Protein AF-0000000084538987 (afdb_homodimer)

pLDDT: mean 93.08, std 7.59, range [63.56, 98.69]

Foldseek 3Di:
DDDWDKDWDDDPQWIKMETPQFPDGFIATDRYPVRRVVRSVVRVVVVCVVVNPCRNVHPDDDPDDDDDDDDD/DDDWDKDWDDDPQWIKMETPQFPDGFIATDRYPVRRVVRSVVRVVVVCVVVNPCRNVHPDDDPDDDDDDDDD

InterPro domains:
  IPR035069 Antitoxin HicB/UPF0150 [SSF143100] (3-51)

Radius of gyration: 15.46 Å; Cα contacts (8 Å, |Δi|>4): 308; chains: 2; bounding box: 36×44×33 Å

Solvent-accessible surface area (backbone atoms only — not comparable to full-atom values): 7734 Å² total; per-residue (Å²): 120,51,77,40,43,26,44,36,36,30,40,91,86,24,21,42,18,32,69,54,55,45,66,73,90,59,71,11,53,24,80,37,68,67,46,4,51,54,37,24,50,52,46,50,51,51,47,32,72,72,73,33,69,68,38,68,56,38,93,57,53,65,77,44,70,44,73,46,73,45,80,84,120,52,76,38,44,25,43,38,36,30,39,92,85,25,21,42,18,32,69,55,54,45,65,73,92,61,71,11,55,24,81,37,68,67,46,5,50,52,37,23,50,53,48,49,50,50,48,34,72,71,71,33,70,67,36,69,56,37,92,58,55,65,77,46,68,44,72,46,72,45,80,84

Sequence (144 aa):
MKNIKIIVEKHADGYVAYPLGIQGVIVGEGDSYEEALNDVRSAILFHVETFGKSVLESEDFILEAFVAETSLMKNIKIIVEKHADGYVAYPLGIQGVIVGEGDSYEEALNDVRSAILFHVETFGKSVLESEDFILEAFVAETSL

Secondary structure (DSSP, 8-state):
--EEEEEEEEETTEEEEEESS-SS---EEESSHHHHHHHHHHHHHHHHHHH-GGGG--SS--SEEEEEEEE-/--EEEEEEEEETTEEEEEESS-SS---EEESSHHHHHHHHHHHHHHHHHHH-GGGG--SS--SEEEEEEEE-

Structure (mmCIF, N/CA/C/O backbone):
data_AF-0000000084538987-model_v1
#
loop_
_entity.id
_entity.type
_entity.pdbx_description
1 polymer 'HicB-like antitoxin of toxin-antitoxin system domain-containing protein'
#
loop_
_atom_site.group_PDB
_atom_site.id
_atom_site.type_symbol
_atom_site.label_atom_id
_atom_site.label_alt_id
_atom_site.label_comp_id
_atom_site.label_asym_id
_atom_site.label_entity_id
_atom_site.label_seq_id
_atom_site.pdbx_PDB_ins_code
_atom_site.Cartn_x
_atom_site.Cartn_y
_atom_site.Cartn_z
_atom_site.occupancy
_atom_site.B_iso_or_equiv
_atom_site.auth_seq_id
_atom_site.auth_comp_id
_atom_site.auth_asym_id
_atom_site.auth_atom_id
_atom_site.pdbx_PDB_model_num
ATOM 1 N N . MET A 1 1 ? -0.828 18.188 14.125 1 65.94 1 MET A N 1
ATOM 2 C CA . MET A 1 1 ? -0.204 16.891 13.914 1 65.94 1 MET A CA 1
ATOM 3 C C . MET A 1 1 ? -1.066 16 13.016 1 65.94 1 MET A C 1
ATOM 5 O O . MET A 1 1 ? -2.293 16 13.141 1 65.94 1 MET A O 1
ATOM 9 N N . LYS A 1 2 ? -0.477 15.625 11.867 1 83.25 2 LYS A N 1
ATOM 10 C CA . LYS A 1 2 ? -1.23 14.758 10.969 1 83.25 2 LYS A CA 1
ATOM 11 C C . LYS A 1 2 ? -0.742 13.312 11.062 1 83.25 2 LYS A C 1
ATOM 13 O O . LYS A 1 2 ? 0.462 13.062 11.156 1 83.25 2 LYS A O 1
ATOM 18 N N . ASN A 1 3 ? -1.729 12.477 11.258 1 90.69 3 ASN A N 1
ATOM 19 C CA . ASN A 1 3 ? -1.395 11.055 11.266 1 90.69 3 ASN A CA 1
ATOM 20 C C . ASN A 1 3 ? -1.299 10.5 9.844 1 90.69 3 ASN A C 1
ATOM 22 O O . ASN A 1 3 ? -2.225 10.656 9.047 1 90.69 3 ASN A O 1
ATOM 26 N N . ILE A 1 4 ? -0.211 9.953 9.625 1 93.38 4 ILE A N 1
ATOM 27 C CA . ILE A 1 4 ? 0.026 9.367 8.312 1 93.38 4 ILE A CA 1
ATOM 28 C C . ILE A 1 4 ? 0.096 7.848 8.422 1 93.38 4 ILE A C 1
ATOM 30 O O . ILE A 1 4 ? 0.836 7.312 9.25 1 93.38 4 ILE A O 1
ATOM 34 N N . LYS A 1 5 ? -0.707 7.227 7.586 1 95.75 5 LYS A N 1
ATOM 35 C CA . LYS A 1 5 ? -0.626 5.77 7.527 1 95.75 5 LYS A CA 1
ATOM 36 C C . LYS A 1 5 ? 0.535 5.32 6.648 1 95.75 5 LYS A C 1
ATOM 38 O O . LYS A 1 5 ? 0.767 5.887 5.578 1 95.75 5 LYS A O 1
ATOM 43 N N . ILE A 1 6 ? 1.213 4.312 7.188 1 96.94 6 ILE A N 1
ATOM 44 C CA . ILE A 1 6 ? 2.396 3.791 6.516 1 96.94 6 ILE A CA 1
ATOM 45 C C . ILE A 1 6 ? 2.232 2.293 6.27 1 96.94 6 ILE A C 1
ATOM 47 O O . ILE A 1 6 ? 1.825 1.552 7.164 1 96.94 6 ILE A O 1
ATOM 51 N N . ILE A 1 7 ? 2.469 1.912 5.023 1 98.19 7 ILE A N 1
ATOM 52 C CA . ILE A 1 7 ? 2.627 0.486 4.762 1 98.19 7 ILE A CA 1
ATOM 53 C C . ILE A 1 7 ? 4.09 0.088 4.941 1 98.19 7 ILE A C 1
ATOM 55 O O . ILE A 1 7 ? 4.992 0.783 4.469 1 98.19 7 ILE A O 1
ATOM 59 N N . VAL A 1 8 ? 4.301 -1.04 5.688 1 98.44 8 VAL A N 1
ATOM 60 C CA . VAL A 1 8 ? 5.629 -1.621 5.844 1 98.44 8 VAL A CA 1
ATOM 61 C C . VAL A 1 8 ? 5.637 -3.049 5.305 1 98.44 8 VAL A C 1
ATOM 63 O O . VAL A 1 8 ? 4.883 -3.9 5.773 1 98.44 8 VAL A O 1
ATOM 66 N N . GLU A 1 9 ? 6.449 -3.266 4.309 1 97.75 9 GLU A N 1
ATOM 67 C CA . GLU A 1 9 ? 6.59 -4.586 3.703 1 97.75 9 GLU A CA 1
ATOM 68 C C . GLU A 1 9 ? 7.879 -5.266 4.156 1 97.75 9 GLU A C 1
ATOM 70 O O . GLU A 1 9 ? 8.953 -4.66 4.117 1 97.75 9 GLU A O 1
ATOM 75 N N . LYS A 1 10 ? 7.742 -6.484 4.562 1 97.81 10 LYS A N 1
ATOM 76 C CA . LYS A 1 10 ? 8.914 -7.312 4.832 1 97.81 10 LYS A CA 1
ATOM 77 C C . LYS A 1 10 ? 9.297 -8.141 3.605 1 97.81 10 LYS A C 1
ATOM 79 O O . LYS A 1 10 ? 8.461 -8.852 3.049 1 97.81 10 LYS A O 1
ATOM 84 N N . HIS A 1 11 ? 10.484 -7.984 3.178 1 95.88 11 HIS A N 1
ATOM 85 C CA . HIS A 1 11 ? 11.078 -8.766 2.104 1 95.88 11 HIS A CA 1
ATOM 86 C C . HIS A 1 11 ? 12.18 -9.68 2.631 1 95.88 11 HIS A C 1
ATOM 88 O O . HIS A 1 11 ? 12.555 -9.594 3.805 1 95.88 11 HIS A O 1
ATOM 94 N N . ALA A 1 12 ? 12.656 -10.516 1.791 1 94.38 12 ALA A N 1
ATOM 95 C CA . ALA A 1 12 ? 13.703 -11.453 2.195 1 94.38 12 ALA A CA 1
ATOM 96 C C . ALA A 1 12 ? 14.953 -10.711 2.662 1 94.38 12 ALA A C 1
ATOM 98 O O . ALA A 1 12 ? 15.648 -11.156 3.578 1 94.38 12 ALA A O 1
ATOM 99 N N . ASP A 1 13 ? 15.156 -9.523 2.064 1 95.38 13 ASP A N 1
ATOM 100 C CA . ASP A 1 13 ? 16.422 -8.852 2.307 1 95.38 13 ASP A CA 1
ATOM 101 C C . ASP A 1 13 ? 16.219 -7.566 3.105 1 95.38 13 ASP A C 1
ATOM 103 O O . ASP A 1 13 ? 17.125 -6.73 3.184 1 95.38 13 ASP A O 1
ATOM 107 N N . GLY A 1 14 ? 15.117 -7.395 3.643 1 97.31 14 GLY A N 1
ATOM 108 C CA . GLY A 1 14 ? 14.898 -6.203 4.445 1 97.31 14 GLY A CA 1
ATOM 109 C C . GLY A 1 14 ? 13.453 -5.73 4.422 1 97.31 14 GLY A C 1
ATOM 110 O O . GLY A 1 14 ? 12.531 -6.535 4.27 1 97.31 14 GLY A O 1
ATOM 111 N N . TYR A 1 15 ? 13.336 -4.492 4.805 1 98.19 15 TYR A N 1
ATOM 112 C CA . TYR A 1 15 ? 12.023 -3.871 4.902 1 98.19 15 TYR A CA 1
ATOM 113 C C . TYR A 1 15 ? 11.93 -2.637 4.012 1 98.19 15 TYR A C 1
ATOM 115 O O . TYR A 1 15 ? 12.906 -1.902 3.857 1 98.19 15 TYR A O 1
ATOM 123 N N . VAL A 1 16 ? 10.797 -2.473 3.434 1 97.75 16 VAL A N 1
ATOM 124 C CA . VAL A 1 16 ? 10.453 -1.285 2.656 1 97.75 16 VAL A CA 1
ATOM 125 C C . VAL A 1 16 ? 9.203 -0.629 3.238 1 97.75 16 VAL A C 1
ATOM 127 O O . VAL A 1 16 ? 8.234 -1.314 3.582 1 97.75 16 VAL A O 1
ATOM 130 N N . ALA A 1 17 ? 9.203 0.659 3.361 1 98.25 17 ALA A N 1
ATOM 131 C CA . ALA A 1 17 ? 8.078 1.396 3.924 1 98.25 17 ALA A CA 1
ATOM 132 C C . ALA A 1 17 ? 7.719 2.598 3.053 1 98.25 17 ALA A C 1
ATOM 134 O O . ALA A 1 17 ? 8.602 3.268 2.514 1 98.25 17 ALA A O 1
ATOM 135 N N . TYR A 1 18 ? 6.438 2.896 2.979 1 97.5 18 TYR A N 1
ATOM 136 C CA . TYR A 1 18 ? 6.004 4.09 2.262 1 97.5 18 TYR A CA 1
ATOM 137 C C . TYR A 1 18 ? 4.648 4.57 2.768 1 97.5 18 TYR A C 1
ATOM 139 O O . TYR A 1 18 ? 3.846 3.771 3.256 1 97.5 18 TYR A O 1
ATOM 147 N N . PRO A 1 19 ? 4.473 5.902 2.738 1 95.94 19 PRO A N 1
ATOM 148 C CA . PRO A 1 19 ? 3.219 6.457 3.256 1 95.94 19 PRO A CA 1
ATOM 149 C C . PRO A 1 19 ? 2.049 6.27 2.293 1 95.94 19 PRO A C 1
ATOM 151 O O . PRO A 1 19 ? 2.254 6.121 1.086 1 95.94 19 PRO A O 1
ATOM 154 N N . LEU A 1 20 ? 0.923 6.238 2.873 1 94.75 20 LEU A N 1
ATOM 155 C CA . LEU A 1 20 ? -0.312 6.242 2.098 1 94.75 20 LEU A CA 1
ATOM 156 C C . LEU A 1 20 ? -0.912 7.645 2.037 1 94.75 20 LEU A C 1
ATOM 158 O O . LEU A 1 20 ? -0.845 8.398 3.014 1 94.75 20 LEU A O 1
ATOM 162 N N . GLY A 1 21 ? -1.492 7.949 0.888 1 89.81 21 GLY A N 1
ATOM 163 C CA . GLY A 1 21 ? -2.279 9.172 0.789 1 89.81 21 GLY A CA 1
ATOM 164 C C . GLY A 1 21 ? -1.431 10.422 0.67 1 89.81 21 GLY A C 1
ATOM 165 O O . GLY A 1 21 ? -1.89 11.523 0.987 1 89.81 21 GLY A O 1
ATOM 166 N N . ILE A 1 22 ? -0.227 10.352 0.453 1 89.94 22 ILE A N 1
ATOM 167 C CA . ILE A 1 22 ? 0.634 11.523 0.291 1 89.94 22 ILE A CA 1
ATOM 168 C C . ILE A 1 22 ? 0.951 11.727 -1.188 1 89.94 22 ILE A C 1
ATOM 170 O O . ILE A 1 22 ? 1.154 10.758 -1.927 1 89.94 22 ILE A O 1
ATOM 174 N N . GLN A 1 23 ? 0.983 12.984 -1.479 1 88.31 23 GLN A N 1
ATOM 175 C CA . GLN A 1 23 ? 1.385 13.297 -2.846 1 88.31 23 GLN A CA 1
ATOM 176 C C . GLN A 1 23 ? 2.887 13.109 -3.035 1 88.31 23 GLN A C 1
ATOM 178 O O . GLN A 1 23 ? 3.688 13.648 -2.268 1 88.31 23 GLN A O 1
ATOM 183 N N . GLY A 1 24 ? 3.193 12.398 -4.09 1 86.31 24 GLY A N 1
ATOM 184 C CA . GLY A 1 24 ? 4.602 12.164 -4.363 1 86.31 24 GLY A CA 1
ATOM 185 C C . GLY A 1 24 ? 5.062 10.773 -3.967 1 86.31 24 GLY A C 1
ATOM 186 O O . GLY A 1 24 ? 4.309 10.016 -3.344 1 86.31 24 GLY A O 1
ATOM 187 N N . VAL A 1 25 ? 6.172 10.422 -4.48 1 83.44 25 VAL A N 1
ATOM 188 C CA . VAL A 1 25 ? 6.738 9.102 -4.211 1 83.44 25 VAL A CA 1
ATOM 189 C C . VAL A 1 25 ? 7.762 9.203 -3.078 1 83.44 25 VAL A C 1
ATOM 191 O O . VAL A 1 25 ? 8.758 9.922 -3.195 1 83.44 25 VAL A O 1
ATOM 194 N N . ILE A 1 26 ? 7.484 8.578 -1.965 1 93.31 26 ILE A N 1
ATOM 195 C CA . ILE A 1 26 ? 8.352 8.516 -0.791 1 93.31 26 ILE A CA 1
ATOM 196 C C . ILE A 1 26 ? 8.547 7.062 -0.369 1 93.31 26 ILE A C 1
ATOM 198 O O . ILE A 1 26 ? 7.574 6.312 -0.234 1 93.31 26 ILE A O 1
ATOM 202 N N . VAL A 1 27 ? 9.852 6.75 -0.187 1 96.81 27 VAL A N 1
ATOM 203 C CA . VAL A 1 27 ? 10.117 5.379 0.227 1 96.81 27 VAL A CA 1
ATOM 204 C C . VAL A 1 27 ? 11.188 5.367 1.313 1 96.81 27 VAL A C 1
ATOM 206 O O . VAL A 1 27 ? 12.156 6.137 1.253 1 96.81 27 VAL A O 1
ATOM 209 N N . GLY A 1 28 ? 10.922 4.551 2.303 1 98.12 28 GLY A N 1
ATOM 210 C CA . GLY A 1 28 ? 11.914 4.199 3.305 1 98.12 28 GLY A CA 1
ATOM 211 C C . GLY A 1 28 ? 12.336 2.742 3.242 1 98.12 28 GLY A C 1
ATOM 212 O O . GLY A 1 28 ? 11.555 1.882 2.836 1 98.12 28 GLY A O 1
ATOM 213 N N . GLU A 1 29 ? 13.633 2.527 3.645 1 98.38 29 GLU A N 1
ATOM 214 C CA . GLU A 1 29 ? 14.156 1.167 3.654 1 98.38 29 GLU A CA 1
ATOM 215 C C . GLU A 1 29 ? 15 0.91 4.902 1 98.38 29 GLU A C 1
ATOM 217 O O . GLU A 1 29 ? 15.5 1.849 5.523 1 98.38 29 GLU A O 1
ATOM 222 N N . GLY A 1 30 ? 15.047 -0.403 5.234 1 98.5 30 GLY A N 1
ATOM 223 C CA . GLY A 1 30 ? 15.891 -0.8 6.352 1 98.5 30 GLY A CA 1
ATOM 224 C C . GLY A 1 30 ? 16.031 -2.305 6.488 1 98.5 30 GLY A C 1
ATOM 225 O O . GLY A 1 30 ? 15.25 -3.062 5.91 1 98.5 30 GLY A O 1
ATOM 226 N N . ASP A 1 31 ? 17.047 -2.615 7.254 1 98.38 31 ASP A N 1
ATOM 227 C CA . ASP A 1 31 ? 17.266 -4.031 7.539 1 98.38 31 ASP A CA 1
ATOM 228 C C . ASP A 1 31 ? 16.281 -4.535 8.594 1 98.38 31 ASP A C 1
ATOM 230 O O . ASP A 1 31 ? 16.109 -5.746 8.758 1 98.38 31 ASP A O 1
ATOM 234 N N . SER A 1 32 ? 15.711 -3.621 9.305 1 98.56 32 SER A N 1
ATOM 235 C CA . SER A 1 32 ? 14.695 -3.953 10.289 1 98.56 32 SER A CA 1
ATOM 236 C C . SER A 1 32 ? 13.438 -3.102 10.102 1 98.56 32 SER A C 1
ATOM 238 O O . SER A 1 32 ? 13.469 -2.09 9.398 1 98.56 32 SER A O 1
ATOM 240 N N . TYR A 1 33 ? 12.367 -3.529 10.727 1 98.5 33 TYR A N 1
ATOM 241 C CA . TYR A 1 33 ? 11.094 -2.811 10.719 1 98.5 33 TYR A CA 1
ATOM 242 C C . TYR A 1 33 ? 11.281 -1.371 11.18 1 98.5 33 TYR A C 1
ATOM 244 O O . TYR A 1 33 ? 10.867 -0.432 10.5 1 98.5 33 TYR A O 1
ATOM 252 N N . GLU A 1 34 ? 11.945 -1.258 12.32 1 98.31 34 GLU A N 1
ATOM 253 C CA . GLU A 1 34 ? 12.133 0.057 12.93 1 98.31 34 GLU A CA 1
ATOM 254 C C . GLU A 1 34 ? 12.977 0.963 12.031 1 98.31 34 GLU A C 1
ATOM 256 O O . GLU A 1 34 ? 12.672 2.148 11.883 1 98.31 34 GLU A O 1
ATOM 261 N N . GLU A 1 35 ? 13.977 0.36 11.445 1 98.69 35 GLU A N 1
ATOM 262 C CA . GLU A 1 35 ? 14.844 1.144 10.562 1 98.69 35 GLU A CA 1
ATOM 263 C C . GLU A 1 35 ? 14.07 1.671 9.359 1 98.69 35 GLU A C 1
ATOM 265 O O . GLU A 1 35 ? 14.219 2.836 8.984 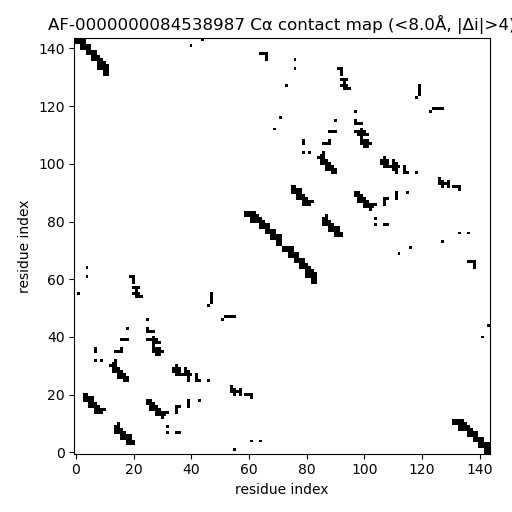1 98.69 35 GLU A O 1
ATOM 270 N N . ALA A 1 36 ? 13.305 0.84 8.781 1 98.62 36 ALA A N 1
ATOM 271 C CA . ALA A 1 36 ? 12.508 1.247 7.621 1 98.62 36 ALA A CA 1
ATOM 272 C C . ALA A 1 36 ? 11.508 2.33 8 1 98.62 36 ALA A C 1
ATOM 274 O O . ALA A 1 36 ? 11.312 3.295 7.254 1 98.62 36 ALA A O 1
ATOM 275 N N . LEU A 1 37 ? 10.844 2.17 9.109 1 98 37 LEU A N 1
ATOM 276 C CA . LEU A 1 37 ? 9.867 3.15 9.578 1 98 37 LEU A CA 1
ATOM 277 C C . LEU A 1 37 ? 10.539 4.496 9.836 1 98 37 LEU A C 1
ATOM 279 O O . LEU A 1 37 ? 10.016 5.539 9.445 1 98 37 LEU A O 1
ATOM 283 N N . ASN A 1 38 ? 11.68 4.469 10.508 1 97.94 38 ASN A N 1
ATOM 284 C CA . ASN A 1 38 ? 12.406 5.703 10.773 1 97.94 38 ASN A CA 1
ATOM 285 C C . ASN A 1 38 ? 12.828 6.395 9.477 1 97.94 38 ASN A C 1
ATOM 287 O O . ASN A 1 38 ? 12.75 7.621 9.367 1 97.94 38 ASN A O 1
ATOM 291 N N . ASP A 1 39 ? 13.281 5.586 8.602 1 98.5 39 ASP A N 1
ATOM 292 C CA . ASP A 1 39 ? 13.75 6.133 7.332 1 98.5 39 ASP A CA 1
ATOM 293 C C . ASP A 1 39 ? 12.617 6.816 6.574 1 98.5 39 ASP A C 1
ATOM 295 O O . ASP A 1 39 ? 12.773 7.934 6.078 1 98.5 39 ASP A O 1
ATOM 299 N N . VAL A 1 40 ? 11.469 6.176 6.461 1 98.19 40 VAL A N 1
ATOM 300 C CA . VAL A 1 40 ? 10.359 6.762 5.719 1 98.19 40 VAL A CA 1
ATOM 301 C C . VAL A 1 40 ? 9.852 8.008 6.445 1 98.19 40 VAL A C 1
ATOM 303 O O . VAL A 1 40 ? 9.43 8.977 5.809 1 98.19 40 VAL A O 1
ATOM 306 N N . ARG A 1 41 ? 9.898 8 7.727 1 96.88 41 ARG A N 1
ATOM 307 C CA . ARG A 1 41 ? 9.5 9.18 8.484 1 96.88 41 ARG A CA 1
ATOM 308 C C . ARG A 1 41 ? 10.391 10.375 8.141 1 96.88 41 ARG A C 1
ATOM 310 O O . ARG A 1 41 ? 9.891 11.477 7.906 1 96.88 41 ARG A O 1
ATOM 317 N N . SER A 1 42 ? 11.672 10.133 8.188 1 97.44 42 SER A N 1
ATOM 318 C CA . SER A 1 42 ? 12.609 11.172 7.801 1 97.44 42 SER A CA 1
ATOM 319 C C . SER A 1 42 ? 12.344 11.672 6.383 1 97.44 42 SER A C 1
ATOM 321 O O . SER A 1 42 ? 12.375 12.875 6.125 1 97.44 42 SER A O 1
ATOM 323 N N . ALA A 1 43 ? 12.156 10.695 5.5 1 97.44 43 ALA A N 1
ATOM 324 C CA . ALA A 1 43 ? 11.883 11.023 4.105 1 97.44 43 ALA A CA 1
ATOM 325 C C . ALA A 1 43 ? 10.609 11.859 3.982 1 97.44 43 ALA A C 1
ATOM 327 O O . ALA A 1 43 ? 10.547 12.797 3.184 1 97.44 43 ALA A O 1
ATOM 328 N N . ILE A 1 44 ? 9.539 11.57 4.73 1 95.62 44 ILE A N 1
ATOM 329 C CA . ILE A 1 44 ? 8.297 12.328 4.73 1 95.62 44 ILE A CA 1
ATOM 330 C C . ILE A 1 44 ? 8.57 13.766 5.18 1 95.62 44 ILE A C 1
ATOM 332 O O . ILE A 1 44 ? 8.109 14.719 4.551 1 95.62 44 ILE A O 1
ATOM 336 N N . LEU A 1 45 ? 9.305 13.875 6.215 1 95 45 LEU A N 1
ATOM 337 C CA . LEU A 1 45 ? 9.625 15.188 6.762 1 95 45 LEU A CA 1
ATOM 338 C C . LEU A 1 45 ? 10.398 16.031 5.75 1 95 45 LEU A C 1
ATOM 340 O O . LEU A 1 45 ? 10.102 17.203 5.562 1 95 45 LEU A O 1
ATOM 344 N N . PHE A 1 46 ? 11.336 15.469 5.156 1 96.38 46 PHE A N 1
ATOM 345 C CA . PHE A 1 46 ? 12.102 16.172 4.129 1 96.38 46 PHE A CA 1
ATOM 346 C C . PHE A 1 46 ? 11.203 16.594 2.982 1 96.38 46 PHE A C 1
ATOM 348 O O . PHE A 1 46 ? 11.328 17.719 2.475 1 96.38 46 PHE A O 1
ATOM 355 N N . HIS A 1 47 ? 10.336 15.711 2.543 1 95.5 47 HIS A N 1
ATOM 356 C CA . HIS A 1 47 ? 9.383 16 1.475 1 95.5 47 HIS A CA 1
ATOM 357 C C . HIS A 1 47 ? 8.5 17.188 1.831 1 95.5 47 HIS A C 1
ATOM 359 O O . HIS A 1 47 ? 8.297 18.078 1.009 1 95.5 47 HIS A O 1
ATOM 365 N N . VAL A 1 48 ? 8.031 17.188 3.004 1 93.19 48 VAL A N 1
ATOM 366 C CA . VAL A 1 48 ? 7.188 18.266 3.496 1 93.19 48 VAL A CA 1
ATOM 367 C C . VAL A 1 48 ? 7.98 19.562 3.527 1 93.19 48 VAL A C 1
ATOM 369 O O . VAL A 1 48 ? 7.469 20.625 3.148 1 93.19 48 VAL A O 1
ATOM 372 N N . GLU A 1 49 ? 9.164 19.531 3.955 1 95.12 49 GLU A N 1
ATOM 373 C CA . GLU A 1 49 ? 10.031 20.703 4.023 1 95.12 49 GLU A CA 1
ATOM 374 C C . GLU A 1 49 ? 10.312 21.266 2.633 1 95.12 49 GLU A C 1
ATOM 376 O O . GLU A 1 49 ? 10.398 22.484 2.455 1 95.12 49 GLU A O 1
ATOM 381 N N . THR A 1 50 ? 10.422 20.375 1.752 1 95.94 50 THR A N 1
ATOM 382 C CA . THR A 1 50 ? 10.805 20.75 0.396 1 95.94 50 THR A CA 1
ATOM 383 C C . THR A 1 50 ? 9.594 21.25 -0.392 1 95.94 50 THR A C 1
ATOM 385 O O . THR A 1 50 ? 9.68 22.25 -1.1 1 95.94 50 THR A O 1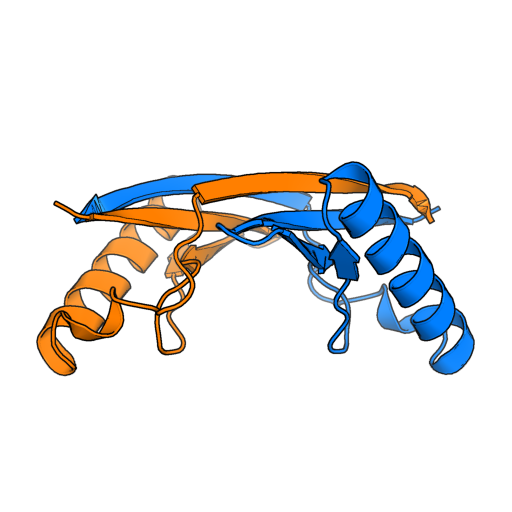
ATOM 388 N N . PHE A 1 51 ? 8.461 20.578 -0.302 1 94.38 51 PHE A N 1
ATOM 389 C CA . PHE A 1 51 ? 7.336 20.828 -1.191 1 94.38 51 PHE A CA 1
ATOM 390 C C . PHE A 1 51 ? 6.191 21.5 -0.436 1 94.38 51 PHE A C 1
ATOM 392 O O . PHE A 1 51 ? 5.191 21.891 -1.038 1 94.38 51 PHE A O 1
ATOM 399 N N . GLY A 1 52 ? 6.328 21.562 0.866 1 92.56 52 GLY A N 1
ATOM 400 C CA . GLY A 1 52 ? 5.324 22.219 1.687 1 92.56 52 GLY A CA 1
ATOM 401 C C . GLY A 1 52 ? 4.324 21.25 2.295 1 92.56 52 GLY A C 1
ATOM 402 O O . GLY A 1 52 ? 4.234 20.094 1.876 1 92.56 52 GLY A O 1
ATOM 403 N N . LYS A 1 53 ? 3.518 21.672 3.186 1 90.38 53 LYS A N 1
ATOM 404 C CA . LYS A 1 53 ? 2.605 20.844 3.975 1 90.38 53 LYS A CA 1
ATOM 405 C C . LYS A 1 53 ? 1.415 20.391 3.137 1 90.38 53 LYS A C 1
ATOM 407 O O . LYS A 1 53 ? 0.7 19.453 3.521 1 90.38 53 LYS A O 1
ATOM 412 N N . SER A 1 54 ? 1.276 21.062 2.023 1 90.75 54 SER A N 1
ATOM 413 C CA . SER A 1 54 ? 0.13 20.734 1.182 1 90.75 54 SER A CA 1
ATOM 414 C C . SER A 1 54 ? 0.232 19.312 0.639 1 90.75 54 SER A C 1
ATOM 416 O O . SER A 1 54 ? -0.773 18.734 0.235 1 90.75 54 SER A O 1
ATOM 418 N N . VAL A 1 55 ? 1.358 18.719 0.655 1 90.25 55 VAL A N 1
ATOM 419 C CA . VAL A 1 55 ? 1.552 17.359 0.154 1 90.25 55 VAL A CA 1
ATOM 420 C C . VAL A 1 55 ? 0.797 16.359 1.039 1 90.25 55 VAL A C 1
ATOM 422 O O . VAL A 1 55 ? 0.545 15.227 0.634 1 90.25 55 VAL A O 1
ATOM 425 N N . LEU A 1 56 ? 0.494 16.75 2.281 1 88.69 56 LEU A N 1
ATOM 426 C CA . LEU A 1 56 ? -0.208 15.883 3.229 1 88.69 56 LEU A CA 1
ATOM 427 C C . LEU A 1 56 ? -1.717 15.969 3.021 1 88.69 56 LEU A C 1
ATOM 429 O O . LEU A 1 56 ? -2.473 15.211 3.633 1 88.69 56 LEU A O 1
ATOM 433 N N . GLU A 1 57 ? -2.062 16.984 2.328 1 79.5 57 GLU A N 1
ATOM 434 C CA . GLU A 1 57 ? -3.486 17.281 2.195 1 79.5 57 GLU A CA 1
ATOM 435 C C . GLU A 1 57 ? -4.078 16.578 0.976 1 79.5 57 GLU A C 1
ATOM 437 O O . GLU A 1 57 ? -5.234 16.812 0.615 1 79.5 57 GLU A O 1
ATOM 442 N N . SER A 1 58 ? -3.861 15.344 0.931 1 69.31 58 SER A N 1
ATOM 443 C CA . SER A 1 58 ? -4.512 14.703 -0.208 1 69.31 58 SER A CA 1
ATOM 444 C C . SER A 1 58 ? -6.031 14.719 -0.057 1 69.31 58 SER A C 1
ATOM 446 O O . SER A 1 58 ? -6.547 14.656 1.061 1 69.31 58 SER A O 1
ATOM 448 N N . GLU A 1 59 ? -6.668 15.109 -1.215 1 63.56 59 GLU A N 1
ATOM 449 C CA . GLU A 1 59 ? -8.125 15.07 -1.236 1 63.56 59 GLU A CA 1
ATOM 450 C C . GLU A 1 59 ? -8.656 13.719 -0.758 1 63.56 59 GLU A C 1
ATOM 452 O O . GLU A 1 59 ? -9.797 13.617 -0.314 1 63.56 59 GLU A O 1
ATOM 457 N N . ASP A 1 60 ? -7.809 12.828 -0.751 1 73 60 ASP A N 1
ATOM 458 C CA . ASP A 1 60 ? -8.273 11.477 -0.461 1 73 60 ASP A CA 1
ATOM 459 C C . ASP A 1 60 ? -7.688 10.961 0.849 1 73 60 ASP A C 1
ATOM 461 O O . ASP A 1 60 ? -6.848 10.055 0.845 1 73 60 ASP A O 1
ATOM 465 N N . PHE A 1 61 ? -8.203 11.531 1.882 1 84.06 61 PHE A N 1
ATOM 466 C CA . PHE A 1 61 ? -7.793 11.156 3.229 1 84.06 61 PHE A CA 1
ATOM 467 C C . PHE A 1 61 ? -8.148 9.695 3.514 1 84.06 61 PHE A C 1
ATOM 469 O O . PHE A 1 61 ? -9.281 9.273 3.287 1 84.06 61 PHE A O 1
ATOM 476 N N . ILE A 1 62 ? -7.215 9 3.875 1 94.44 62 ILE A N 1
ATOM 477 C CA . ILE A 1 62 ? -7.418 7.594 4.219 1 94.44 62 ILE A CA 1
ATOM 478 C C . ILE A 1 62 ? -7.824 7.473 5.684 1 94.44 62 ILE A C 1
ATOM 480 O O . ILE A 1 62 ? -7.051 7.812 6.582 1 94.44 62 ILE A O 1
ATOM 484 N N . LEU A 1 63 ? -9.031 7.008 5.918 1 94.56 63 LEU A N 1
ATOM 485 C CA . LEU A 1 63 ? -9.586 6.891 7.266 1 94.56 63 LEU A CA 1
ATOM 486 C C . LEU A 1 63 ? -8.977 5.699 7.996 1 94.56 63 LEU A C 1
ATOM 488 O O . LEU A 1 63 ? -8.672 5.785 9.188 1 94.56 63 LEU A O 1
ATOM 492 N N . GLU A 1 64 ? -8.883 4.598 7.352 1 96.62 64 GLU A N 1
ATOM 493 C CA . GLU A 1 64 ? -8.328 3.346 7.859 1 96.62 64 GLU A CA 1
ATOM 494 C C . GLU A 1 64 ? -7.617 2.568 6.75 1 96.62 64 GLU A C 1
ATOM 496 O O . GLU A 1 64 ? -7.922 2.744 5.57 1 96.62 64 GLU A O 1
ATOM 501 N N . ALA A 1 65 ? -6.637 1.869 7.141 1 97.81 65 ALA A N 1
ATOM 502 C CA . ALA A 1 65 ? -5.973 0.955 6.219 1 97.81 65 ALA A CA 1
ATOM 503 C C . ALA A 1 65 ? -5.773 -0.418 6.852 1 97.81 65 ALA A C 1
ATOM 505 O O . ALA A 1 65 ? -5.438 -0.52 8.031 1 97.81 65 ALA A O 1
ATOM 506 N N . PHE A 1 66 ? -5.957 -1.411 6.039 1 97.94 66 PHE A N 1
ATOM 507 C CA . PHE A 1 66 ? -5.867 -2.795 6.492 1 97.94 66 PHE A CA 1
ATOM 508 C C . PHE A 1 66 ? -5 -3.617 5.547 1 97.94 66 PHE A C 1
ATOM 510 O O . PHE A 1 66 ? -4.973 -3.361 4.34 1 97.94 66 PHE A O 1
ATOM 517 N N . VAL A 1 67 ? -4.316 -4.625 6.141 1 98.31 67 VAL A N 1
ATOM 518 C CA . VAL A 1 67 ? -3.689 -5.637 5.297 1 98.31 67 VAL A CA 1
ATOM 519 C C . VAL A 1 67 ? -4.555 -6.895 5.266 1 98.31 67 VAL A C 1
ATOM 521 O O . VAL A 1 67 ? -4.898 -7.445 6.312 1 98.31 67 VAL A O 1
ATOM 524 N N . ALA A 1 68 ? -4.945 -7.207 4.141 1 97.81 68 ALA A N 1
ATOM 525 C CA . ALA A 1 68 ? -5.691 -8.445 3.914 1 97.81 68 ALA A CA 1
ATOM 526 C C . ALA A 1 68 ? -4.863 -9.438 3.109 1 97.81 68 ALA A C 1
ATOM 528 O O . ALA A 1 68 ? -3.723 -9.156 2.74 1 97.81 68 ALA A O 1
ATOM 529 N N . GLU A 1 69 ? -5.367 -10.648 2.988 1 95.44 69 GLU A N 1
ATOM 530 C CA . GLU A 1 69 ? -4.723 -11.664 2.17 1 95.44 69 GLU A CA 1
ATOM 531 C C . GLU A 1 69 ? -5.75 -12.484 1.395 1 95.44 69 GLU A C 1
ATOM 533 O O . GLU A 1 69 ? -6.848 -12.75 1.896 1 95.44 69 GLU A O 1
ATOM 538 N N . THR A 1 70 ? -5.41 -12.766 0.252 1 92.38 70 THR A N 1
ATOM 539 C CA . THR A 1 70 ? -6.258 -13.688 -0.498 1 92.38 70 THR A CA 1
ATOM 540 C C . THR A 1 70 ? -5.438 -14.852 -1.046 1 92.38 70 THR A C 1
ATOM 542 O O . THR A 1 70 ? -4.23 -14.727 -1.255 1 92.38 70 THR A O 1
ATOM 545 N N . SER A 1 71 ? -6.188 -16 -1.129 1 89.25 71 SER A N 1
ATOM 546 C CA . SER A 1 71 ? -5.578 -17.172 -1.736 1 89.25 71 SER A CA 1
ATOM 547 C C . SER A 1 71 ? -6.105 -17.406 -3.148 1 89.25 71 SER A C 1
ATOM 549 O O . SER A 1 71 ? -7.316 -17.344 -3.381 1 89.25 71 SER A O 1
ATOM 551 N N . LEU A 1 72 ? -5.141 -17.344 -4.137 1 80.31 72 LEU A N 1
ATOM 552 C CA . LEU A 1 72 ? -5.547 -17.641 -5.508 1 80.31 72 LEU A CA 1
ATOM 553 C C . LEU A 1 72 ? -5.125 -19.047 -5.914 1 80.31 72 LEU A C 1
ATOM 555 O O . LEU A 1 72 ? -4.062 -19.516 -5.512 1 80.31 72 LEU A O 1
ATOM 559 N N . MET B 1 1 ? -1.562 -22.719 -4.852 1 66.38 1 MET B N 1
ATOM 560 C CA . MET B 1 1 ? -2.27 -21.547 -4.332 1 66.38 1 MET B CA 1
ATOM 561 C C . MET B 1 1 ? -1.289 -20.516 -3.801 1 66.38 1 MET B C 1
ATOM 563 O O . MET B 1 1 ? -0.285 -20.859 -3.178 1 66.38 1 MET B O 1
ATOM 567 N N . LYS B 1 2 ? -1.34 -19.297 -4.426 1 83.5 2 LYS B N 1
ATOM 568 C CA . LYS B 1 2 ? -0.452 -18.25 -3.941 1 83.5 2 LYS B CA 1
ATOM 569 C C . LYS B 1 2 ? -1.214 -17.234 -3.098 1 83.5 2 LYS B C 1
ATOM 571 O O . LYS B 1 2 ? -2.342 -16.859 -3.43 1 83.5 2 LYS B O 1
ATOM 576 N N . ASN B 1 3 ? -0.629 -17.031 -1.931 1 90.62 3 ASN B N 1
ATOM 577 C CA . ASN B 1 3 ? -1.212 -15.992 -1.081 1 90.62 3 ASN B CA 1
ATOM 578 C C . ASN B 1 3 ? -0.75 -14.594 -1.496 1 90.62 3 ASN B C 1
ATOM 580 O O . ASN B 1 3 ? 0.45 -14.344 -1.618 1 90.62 3 ASN B O 1
ATOM 584 N N . ILE B 1 4 ? -1.705 -13.844 -1.719 1 93.38 4 ILE B N 1
ATOM 585 C CA . ILE B 1 4 ? -1.418 -12.469 -2.127 1 93.38 4 ILE B CA 1
ATOM 586 C C . ILE B 1 4 ? -1.848 -11.5 -1.024 1 93.38 4 ILE B C 1
ATOM 588 O O . ILE B 1 4 ? -2.98 -11.562 -0.543 1 93.38 4 ILE B O 1
ATOM 592 N N . LYS B 1 5 ? -0.904 -10.656 -0.674 1 95.75 5 LYS B N 1
ATOM 593 C CA . LYS B 1 5 ? -1.248 -9.617 0.289 1 95.75 5 LYS B CA 1
ATOM 594 C C . LYS B 1 5 ? -1.933 -8.438 -0.397 1 95.75 5 LYS B C 1
ATOM 596 O O . LYS B 1 5 ? -1.519 -8.016 -1.479 1 95.75 5 LYS B O 1
ATOM 601 N N . ILE B 1 6 ? -2.977 -7.988 0.298 1 96.94 6 ILE B N 1
ATOM 602 C CA . ILE B 1 6 ? -3.795 -6.906 -0.24 1 96.94 6 ILE B CA 1
ATOM 603 C C . ILE B 1 6 ? -3.855 -5.754 0.764 1 96.94 6 ILE B C 1
ATOM 605 O O . ILE B 1 6 ? -4.07 -5.977 1.958 1 96.94 6 ILE B O 1
ATOM 609 N N . ILE B 1 7 ? -3.562 -4.566 0.257 1 98.12 7 ILE B N 1
ATOM 610 C CA . ILE B 1 7 ? -3.881 -3.383 1.048 1 98.12 7 ILE B CA 1
ATOM 611 C C . ILE B 1 7 ? -5.312 -2.934 0.755 1 98.12 7 ILE B C 1
ATOM 613 O O . ILE B 1 7 ? -5.727 -2.881 -0.405 1 98.12 7 ILE B O 1
ATOM 617 N N . VAL B 1 8 ? -6.07 -2.65 1.855 1 98.44 8 VAL B N 1
ATOM 618 C CA . VAL B 1 8 ? -7.41 -2.09 1.737 1 98.44 8 VAL B CA 1
ATOM 619 C C . VAL B 1 8 ? -7.473 -0.741 2.451 1 98.44 8 VAL B C 1
ATOM 621 O O . VAL B 1 8 ? -7.215 -0.657 3.654 1 98.44 8 VAL B O 1
ATOM 624 N N . GLU B 1 9 ? -7.77 0.27 1.706 1 97.75 9 GLU B N 1
ATOM 625 C CA . GLU B 1 9 ? -7.895 1.62 2.25 1 97.75 9 GLU B CA 1
ATOM 626 C C . GLU B 1 9 ? -9.359 2.029 2.385 1 97.75 9 GLU B C 1
ATOM 628 O O . GLU B 1 9 ? -10.141 1.87 1.445 1 97.75 9 GLU B O 1
ATOM 633 N N . LYS B 1 10 ? -9.672 2.547 3.525 1 97.75 10 LYS B N 1
ATOM 634 C CA . LYS B 1 10 ? -10.984 3.164 3.715 1 97.75 10 LYS B CA 1
ATOM 635 C C . LYS B 1 10 ? -10.922 4.668 3.469 1 97.75 10 LYS B C 1
ATOM 637 O O . LYS B 1 10 ? -10.102 5.367 4.062 1 97.75 10 LYS B O 1
ATOM 642 N N . HIS B 1 11 ? -11.719 5.129 2.578 1 95.94 11 HIS B N 1
ATOM 643 C CA . HIS B 1 11 ? -11.906 6.547 2.283 1 95.94 11 HIS B CA 1
ATOM 644 C C . HIS B 1 11 ? -13.297 7.02 2.701 1 95.94 11 HIS B C 1
ATOM 646 O O . HIS B 1 11 ? -14.133 6.211 3.105 1 95.94 11 HIS B O 1
ATOM 652 N N . ALA B 1 12 ? -13.477 8.273 2.629 1 94.31 12 ALA B N 1
ATOM 653 C CA . ALA B 1 12 ? -14.758 8.844 3.029 1 94.31 12 ALA B CA 1
ATOM 654 C C . ALA B 1 12 ? -15.898 8.273 2.184 1 94.31 12 ALA B C 1
ATOM 656 O O . ALA B 1 12 ? -17 8.07 2.68 1 94.31 12 ALA B O 1
ATOM 657 N N . ASP B 1 13 ? -15.547 7.949 0.919 1 95.38 13 ASP B N 1
ATOM 658 C CA . ASP B 1 13 ? -16.609 7.594 -0.009 1 95.38 13 ASP B CA 1
ATOM 659 C C . ASP B 1 13 ? -16.547 6.117 -0.395 1 95.38 13 ASP B C 1
ATOM 661 O O . ASP B 1 13 ? -17.188 5.688 -1.351 1 95.38 13 ASP B O 1
ATOM 665 N N . GLY B 1 14 ? -15.805 5.387 0.294 1 97.25 14 GLY B N 1
ATOM 666 C CA . GLY B 1 14 ? -15.734 3.969 -0.016 1 97.25 14 GLY B CA 1
ATOM 667 C C . GLY B 1 14 ? -14.375 3.359 0.294 1 97.25 14 GLY B C 1
ATOM 668 O O . GLY B 1 14 ? -13.68 3.811 1.207 1 97.25 14 GLY B O 1
ATOM 669 N N . TYR B 1 15 ? -14.18 2.225 -0.327 1 98.12 15 TYR B N 1
ATOM 670 C CA . TYR B 1 15 ? -12.961 1.458 -0.107 1 98.12 15 TYR B CA 1
ATOM 671 C C . TYR B 1 15 ? -12.211 1.237 -1.415 1 98.12 15 TYR B C 1
ATOM 673 O O . TYR B 1 15 ? -12.828 1.058 -2.469 1 98.12 15 TYR B O 1
ATOM 681 N N . VAL B 1 16 ? -10.922 1.285 -1.321 1 97.75 16 VAL B N 1
ATOM 682 C CA . VAL B 1 16 ? -10.016 0.958 -2.42 1 97.75 16 VAL B CA 1
ATOM 683 C C . VAL B 1 16 ? -9.07 -0.16 -1.993 1 97.75 16 VAL B C 1
ATOM 685 O O . VAL B 1 16 ? -8.539 -0.143 -0.879 1 97.75 16 VAL B O 1
ATOM 688 N N . ALA B 1 17 ? -8.867 -1.121 -2.852 1 98.19 17 ALA B N 1
ATOM 689 C CA . ALA B 1 17 ? -7.992 -2.254 -2.551 1 98.19 17 ALA B CA 1
ATOM 690 C C . ALA B 1 17 ? -7.023 -2.521 -3.699 1 98.19 17 ALA B C 1
ATOM 692 O O . ALA B 1 17 ? -7.395 -2.402 -4.871 1 98.19 17 ALA B O 1
ATOM 693 N N . TYR 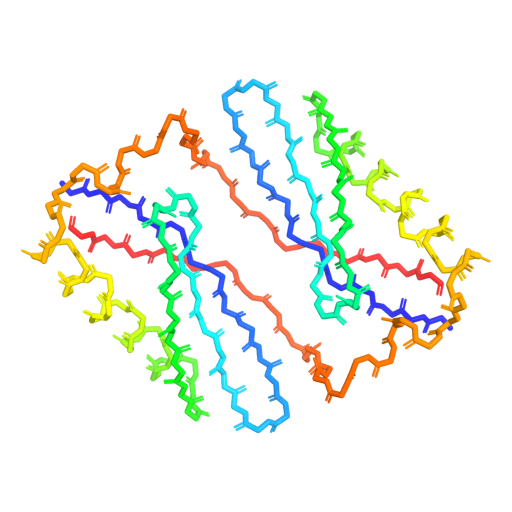B 1 18 ? -5.828 -2.936 -3.359 1 97.5 18 TYR B N 1
ATOM 694 C CA . TYR B 1 18 ? -4.867 -3.324 -4.387 1 97.5 18 TYR B CA 1
ATOM 695 C C . TYR B 1 18 ? -3.836 -4.301 -3.83 1 97.5 18 TYR B C 1
ATOM 697 O O . TYR B 1 18 ? -3.537 -4.281 -2.633 1 97.5 18 TYR B O 1
ATOM 705 N N . PRO B 1 19 ? -3.385 -5.215 -4.707 1 96 19 PRO B N 1
ATOM 706 C CA . PRO B 1 19 ? -2.428 -6.227 -4.242 1 96 19 PRO B CA 1
ATOM 707 C C . PRO B 1 19 ? -1.016 -5.668 -4.086 1 96 19 PRO B C 1
ATOM 709 O O . PRO B 1 19 ? -0.667 -4.668 -4.719 1 96 19 PRO B O 1
ATOM 712 N N . LEU B 1 20 ? -0.326 -6.305 -3.244 1 94.81 20 LEU B N 1
ATOM 713 C CA . LEU B 1 20 ? 1.1 -6.031 -3.096 1 94.81 20 LEU B CA 1
ATOM 714 C C . LEU B 1 20 ? 1.933 -7.066 -3.842 1 94.81 20 LEU B C 1
ATOM 716 O O . LEU B 1 20 ? 1.573 -8.25 -3.883 1 94.81 20 LEU B O 1
ATOM 720 N N . GLY B 1 21 ? 3.043 -6.582 -4.41 1 89.94 21 GLY B N 1
ATOM 721 C CA . GLY B 1 21 ? 4.02 -7.512 -4.953 1 89.94 21 GLY B CA 1
ATOM 722 C C . GLY B 1 21 ? 3.607 -8.094 -6.293 1 89.94 21 GLY B C 1
ATOM 723 O O . GLY B 1 21 ? 4.078 -9.164 -6.68 1 89.94 21 GLY B O 1
ATOM 724 N N . ILE B 1 22 ? 2.664 -7.645 -6.922 1 90.06 22 ILE B N 1
ATOM 725 C CA . ILE B 1 22 ? 2.244 -8.133 -8.227 1 90.06 22 ILE B CA 1
ATOM 726 C C . ILE B 1 22 ? 2.697 -7.164 -9.32 1 90.06 22 ILE B C 1
ATOM 728 O O . ILE B 1 22 ? 2.66 -5.945 -9.125 1 90.06 22 ILE B O 1
ATOM 732 N N . GLN B 1 23 ? 3.072 -7.793 -10.398 1 88.56 23 GLN B N 1
ATOM 733 C CA . GLN B 1 23 ? 3.426 -6.953 -11.539 1 88.56 23 GLN B CA 1
ATOM 734 C C . GLN B 1 23 ? 2.18 -6.367 -12.195 1 88.56 23 GLN B C 1
ATOM 736 O O . GLN B 1 23 ? 1.247 -7.102 -12.531 1 88.56 23 GLN B O 1
ATOM 741 N N . GLY B 1 24 ? 2.27 -5.074 -12.391 1 86.69 24 GLY B N 1
ATOM 742 C CA . GLY B 1 24 ? 1.133 -4.414 -13.016 1 86.69 24 GLY B CA 1
ATOM 743 C C . GLY B 1 24 ? 0.261 -3.666 -12.023 1 86.69 24 GLY B C 1
ATOM 744 O O . GLY B 1 24 ? 0.457 -3.771 -10.812 1 86.69 24 GLY B O 1
ATOM 745 N N . VAL B 1 25 ? -0.535 -2.828 -12.547 1 83.88 25 VAL B N 1
ATOM 746 C CA . VAL B 1 25 ? -1.423 -2.018 -11.719 1 83.88 25 VAL B CA 1
ATOM 747 C C . VAL B 1 25 ? -2.807 -2.658 -11.664 1 83.88 25 VAL B C 1
ATOM 749 O O . VAL B 1 25 ? -3.455 -2.84 -12.695 1 83.88 25 VAL B O 1
ATOM 752 N N . ILE B 1 26 ? -3.23 -3.076 -10.516 1 93.38 26 ILE B N 1
ATOM 753 C CA . ILE B 1 26 ? -4.535 -3.672 -10.25 1 93.38 26 ILE B CA 1
ATOM 754 C C . ILE B 1 26 ? -5.207 -2.943 -9.086 1 93.38 26 ILE B C 1
ATOM 756 O O . ILE B 1 26 ? -4.594 -2.742 -8.031 1 93.38 26 ILE B O 1
ATOM 760 N N . VAL B 1 27 ? -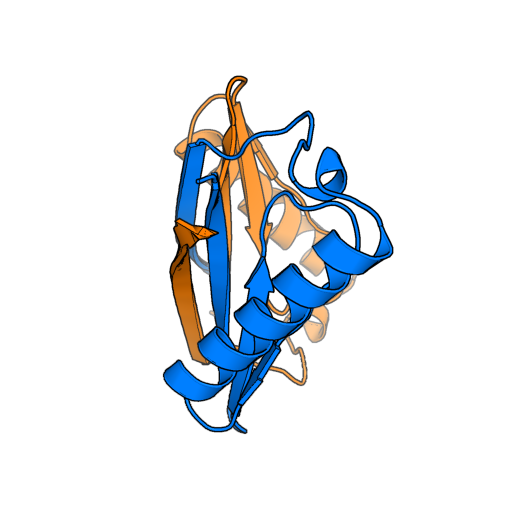6.504 -2.578 -9.359 1 96.75 27 VAL B N 1
ATOM 761 C CA . VAL B 1 27 ? -7.219 -1.886 -8.297 1 96.75 27 VAL B CA 1
ATOM 762 C C . VAL B 1 27 ? -8.648 -2.418 -8.203 1 96.75 27 VAL B C 1
ATOM 764 O O . VAL B 1 27 ? -9.281 -2.686 -9.227 1 96.75 27 VAL B O 1
ATOM 767 N N . GLY B 1 28 ? -9.039 -2.621 -6.977 1 98.19 28 GLY B N 1
ATOM 768 C CA . GLY B 1 28 ? -10.43 -2.879 -6.645 1 98.19 28 GLY B CA 1
ATOM 769 C C . GLY B 1 28 ? -11.07 -1.765 -5.84 1 98.19 28 GLY B C 1
ATOM 770 O O . GLY B 1 28 ? -10.391 -1.069 -5.082 1 98.19 28 GLY B O 1
ATOM 771 N N . GLU B 1 29 ? -12.43 -1.629 -6.082 1 98.31 29 GLU B N 1
ATOM 772 C CA . GLU B 1 29 ? -13.172 -0.606 -5.352 1 98.31 29 GLU B CA 1
ATOM 773 C C . GLU B 1 29 ? -14.531 -1.137 -4.891 1 98.31 29 GLU B C 1
ATOM 775 O O . GLU B 1 29 ? -15.047 -2.1 -5.457 1 98.31 29 GLU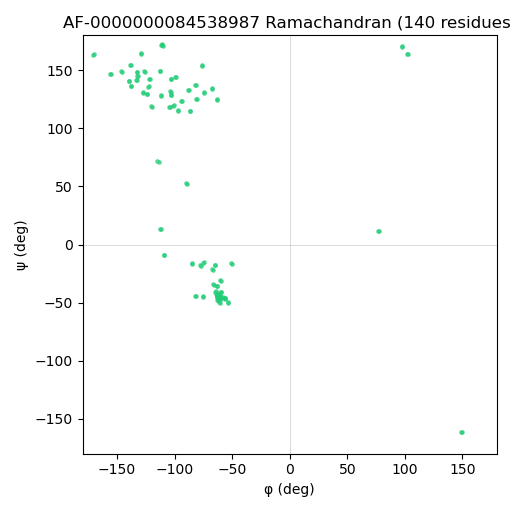 B O 1
ATOM 780 N N . GLY B 1 30 ? -15.008 -0.481 -3.797 1 98.5 30 GLY B N 1
ATOM 781 C CA . GLY B 1 30 ? -16.328 -0.82 -3.305 1 98.5 30 GLY B CA 1
ATOM 782 C C . GLY B 1 30 ? -16.828 0.132 -2.238 1 98.5 30 GLY B C 1
ATOM 783 O O . GLY B 1 30 ? -16.047 0.884 -1.65 1 98.5 30 GLY B O 1
ATOM 784 N N . ASP B 1 31 ? -18.125 0.018 -2.057 1 98.38 31 ASP B N 1
ATOM 785 C CA . ASP B 1 31 ? -18.734 0.817 -1.001 1 98.38 31 ASP B CA 1
ATOM 786 C C . ASP B 1 31 ? -18.484 0.203 0.373 1 98.38 31 ASP B C 1
ATOM 788 O O . ASP B 1 31 ? -18.672 0.861 1.398 1 98.38 31 ASP B O 1
ATOM 792 N N . SER B 1 32 ? -18.125 -1.045 0.369 1 98.56 32 SER B N 1
ATOM 793 C CA . SER B 1 32 ? -17.766 -1.738 1.604 1 98.56 32 SER B CA 1
ATOM 794 C C . SER B 1 32 ? -16.422 -2.445 1.477 1 98.56 32 SER B C 1
ATOM 796 O O . SER B 1 32 ? -15.914 -2.629 0.368 1 98.56 32 SER B O 1
ATOM 798 N N . TYR B 1 33 ? -15.867 -2.816 2.611 1 98.5 33 TYR B N 1
ATOM 799 C CA . TYR B 1 33 ? -14.617 -3.568 2.686 1 98.5 33 TYR B CA 1
ATOM 800 C C . TYR B 1 33 ? -14.688 -4.832 1.833 1 98.5 33 TYR B C 1
ATOM 802 O O . TYR B 1 33 ? -13.82 -5.07 0.992 1 98.5 33 TYR B O 1
ATOM 810 N N . GLU B 1 34 ? -15.75 -5.543 2.051 1 98.31 34 GLU B N 1
ATOM 811 C CA . GLU B 1 34 ? -15.914 -6.82 1.36 1 98.31 34 GLU B CA 1
ATOM 812 C C . GLU B 1 34 ? -16.047 -6.617 -0.147 1 98.31 34 GLU B C 1
ATOM 814 O O . GLU B 1 34 ? -15.461 -7.375 -0.929 1 98.31 34 GLU B O 1
ATOM 819 N N . GLU B 1 35 ? -16.781 -5.602 -0.495 1 98.69 35 GLU B N 1
ATOM 820 C CA . GLU B 1 35 ? -16.953 -5.324 -1.917 1 98.69 35 GLU B CA 1
ATOM 821 C C . GLU B 1 35 ? -15.625 -4.992 -2.582 1 98.69 35 GLU B C 1
ATOM 823 O O . GLU B 1 35 ? -15.328 -5.48 -3.678 1 98.69 35 GLU B O 1
ATOM 828 N N . ALA B 1 36 ? -14.867 -4.195 -1.963 1 98.62 36 ALA B N 1
ATOM 829 C CA . ALA B 1 36 ? -13.562 -3.822 -2.506 1 98.62 36 ALA B CA 1
ATOM 830 C C . ALA B 1 36 ? -12.648 -5.035 -2.609 1 98.62 36 ALA B C 1
ATOM 832 O O . ALA B 1 36 ? -11.938 -5.199 -3.604 1 98.62 36 ALA B O 1
ATOM 833 N N . LEU B 1 37 ? -12.609 -5.836 -1.589 1 97.94 37 LEU B N 1
ATOM 834 C CA . LEU B 1 37 ? -11.781 -7.039 -1.586 1 97.94 37 LEU B CA 1
ATOM 835 C C . LEU B 1 37 ? -12.195 -7.988 -2.703 1 97.94 37 LEU B C 1
ATOM 837 O O . LEU B 1 37 ? -11.344 -8.531 -3.414 1 97.94 37 LEU B O 1
ATOM 841 N N . ASN B 1 38 ? -13.492 -8.188 -2.842 1 97.94 38 ASN B N 1
ATOM 842 C CA . ASN B 1 38 ? -13.984 -9.055 -3.906 1 97.94 38 ASN B CA 1
ATOM 843 C C . ASN B 1 38 ? -13.609 -8.523 -5.285 1 97.94 38 ASN B C 1
ATOM 845 O O . ASN B 1 38 ? -13.242 -9.289 -6.176 1 97.94 38 ASN B O 1
ATOM 849 N N . ASP B 1 39 ? -13.75 -7.262 -5.406 1 98.5 39 ASP B N 1
ATOM 850 C CA . ASP B 1 39 ? -13.453 -6.633 -6.688 1 98.5 39 ASP B CA 1
ATOM 851 C C . ASP B 1 39 ? -11.984 -6.805 -7.055 1 98.5 39 ASP B C 1
ATOM 853 O O . ASP B 1 39 ? -11.656 -7.168 -8.188 1 98.5 39 ASP B O 1
ATOM 857 N N . VAL B 1 40 ? -11.086 -6.535 -6.148 1 98.12 40 VAL B N 1
ATOM 858 C CA . VAL B 1 40 ? -9.664 -6.648 -6.449 1 98.12 40 VAL B CA 1
ATOM 859 C C . VAL B 1 40 ? -9.305 -8.109 -6.711 1 98.12 40 VAL B C 1
ATOM 861 O O . VAL B 1 40 ? -8.438 -8.398 -7.539 1 98.12 40 VAL B O 1
ATOM 864 N N . ARG B 1 41 ? -9.938 -8.992 -6.035 1 96.81 41 ARG B N 1
ATOM 865 C CA . ARG B 1 41 ? -9.695 -10.414 -6.285 1 96.81 41 ARG B CA 1
ATOM 866 C C . ARG B 1 41 ? -10.047 -10.781 -7.723 1 96.81 41 ARG B C 1
ATOM 868 O O . ARG B 1 41 ? -9.273 -11.461 -8.406 1 96.81 41 ARG B O 1
ATOM 875 N N . SER B 1 42 ? -11.219 -10.391 -8.109 1 97.38 42 SER B N 1
ATOM 876 C CA . SER B 1 42 ? -11.633 -10.625 -9.492 1 97.38 42 SER B CA 1
ATOM 877 C C . SER B 1 42 ? -10.641 -10.016 -10.477 1 97.38 42 SER B C 1
ATOM 879 O O . SER B 1 42 ? -10.297 -10.633 -11.484 1 97.38 42 SER B O 1
ATOM 881 N N . ALA B 1 43 ? -10.281 -8.773 -10.188 1 97.5 43 ALA B N 1
ATOM 882 C CA . ALA B 1 43 ? -9.336 -8.07 -11.039 1 97.5 43 ALA B CA 1
ATOM 883 C C . ALA B 1 43 ? -8 -8.812 -11.109 1 97.5 43 ALA B C 1
ATOM 885 O O . ALA B 1 43 ? -7.383 -8.891 -12.172 1 97.5 43 ALA B O 1
ATOM 886 N N . ILE B 1 44 ? -7.48 -9.367 -9.992 1 95.62 44 ILE B N 1
ATOM 887 C CA . ILE B 1 44 ? -6.25 -10.156 -9.961 1 95.62 44 ILE B CA 1
ATOM 888 C C . ILE B 1 44 ? -6.395 -11.375 -10.859 1 95.62 44 ILE B C 1
ATOM 890 O O . ILE B 1 44 ? -5.504 -11.672 -11.664 1 95.62 44 ILE B O 1
ATOM 894 N N . LEU B 1 45 ? -7.477 -12.039 -10.727 1 95 45 LEU B N 1
ATOM 895 C CA . LEU B 1 45 ? -7.73 -13.242 -11.516 1 95 45 LEU B CA 1
ATOM 896 C C . LEU B 1 45 ? -7.75 -12.922 -13.008 1 95 45 LEU B C 1
ATOM 898 O O . LEU B 1 45 ? -7.164 -13.656 -13.805 1 95 45 LEU B O 1
ATOM 902 N N . PHE B 1 46 ? -8.422 -11.914 -13.359 1 96.38 46 PHE B N 1
ATOM 903 C CA . PHE B 1 46 ? -8.461 -11.5 -14.75 1 96.38 46 PHE B CA 1
ATOM 904 C C . PHE B 1 46 ? -7.059 -11.172 -15.258 1 96.38 46 PHE B C 1
ATOM 906 O O . PHE B 1 46 ? -6.699 -11.539 -16.375 1 96.38 46 PHE B O 1
ATOM 913 N N . HIS B 1 47 ? -6.297 -10.438 -14.484 1 95.62 47 HIS B N 1
ATOM 914 C CA . HIS B 1 47 ? -4.922 -10.078 -14.82 1 95.62 47 HIS B CA 1
ATOM 915 C C . HIS B 1 47 ? -4.078 -11.328 -15.07 1 95.62 47 HIS B C 1
ATOM 917 O O . HIS B 1 47 ? -3.332 -11.391 -16.047 1 95.62 47 HIS B O 1
ATOM 923 N N . VAL B 1 48 ? -4.211 -12.258 -14.219 1 93.19 48 VAL B N 1
ATOM 924 C CA . VAL B 1 48 ? -3.482 -13.516 -14.336 1 93.19 48 VAL B CA 1
ATOM 925 C C . VAL B 1 48 ? -3.908 -14.242 -15.609 1 93.19 48 VAL B C 1
ATOM 927 O O . VAL B 1 48 ? -3.07 -14.797 -16.328 1 93.19 48 VAL B O 1
ATOM 930 N N . GLU B 1 49 ? -5.137 -14.273 -15.891 1 95.06 49 GLU B N 1
ATOM 931 C CA . GLU B 1 49 ? -5.664 -14.922 -17.078 1 95.06 49 GLU B CA 1
ATOM 932 C C . GLU B 1 49 ? -5.145 -14.258 -18.359 1 95.06 49 GLU B C 1
ATOM 934 O O . GLU B 1 49 ? -4.879 -14.93 -19.344 1 95.06 49 GLU B O 1
ATOM 939 N N . THR B 1 50 ? -5.016 -13.023 -18.266 1 96.12 50 THR B N 1
ATOM 940 C CA . THR B 1 50 ? -4.641 -12.234 -19.422 1 96.12 50 THR B CA 1
ATOM 941 C C . THR B 1 50 ? -3.129 -12.273 -19.641 1 96.12 50 THR B C 1
ATOM 943 O O . THR B 1 50 ? -2.662 -12.43 -20.781 1 96.12 50 THR B O 1
ATOM 946 N N . PHE B 1 51 ? -2.338 -12.125 -18.578 1 94.5 51 PHE B N 1
ATOM 947 C CA . PHE B 1 51 ? -0.902 -11.914 -18.719 1 94.5 51 PHE B CA 1
ATOM 948 C C . PHE B 1 51 ? -0.127 -13.141 -18.266 1 94.5 51 PHE B C 1
ATOM 950 O O . PHE B 1 51 ? 1.096 -13.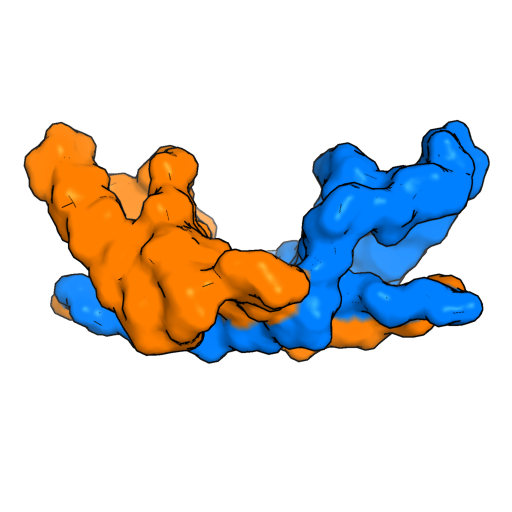203 -18.406 1 94.5 51 PHE B O 1
ATOM 957 N N . GLY B 1 52 ? -0.834 -14.078 -17.672 1 92.62 52 GLY B N 1
ATOM 958 C CA . GLY B 1 52 ? -0.212 -15.32 -17.234 1 92.62 52 GLY B CA 1
ATOM 959 C C . GLY B 1 52 ? 0.166 -15.32 -15.766 1 92.62 52 GLY B C 1
ATOM 960 O O . GLY B 1 52 ? 0.174 -14.273 -15.125 1 92.62 52 GLY B O 1
ATOM 961 N N . LYS B 1 53 ? 0.548 -16.406 -15.219 1 90.56 53 LYS B N 1
ATOM 962 C CA . LYS B 1 53 ? 0.799 -16.609 -13.789 1 90.56 53 LYS B CA 1
ATOM 963 C C . LYS B 1 53 ? 2.113 -15.961 -13.367 1 90.56 53 LYS B C 1
ATOM 965 O O . LYS B 1 53 ? 2.355 -15.758 -12.172 1 90.56 53 LYS B O 1
ATOM 970 N N . SER B 1 54 ? 2.883 -15.656 -14.383 1 90.88 54 SER B N 1
ATOM 971 C CA . SER B 1 54 ? 4.191 -15.086 -14.078 1 90.88 54 SER B CA 1
ATOM 972 C C . SER B 1 54 ? 4.055 -13.727 -13.406 1 90.88 54 SER B C 1
ATOM 974 O O . SER B 1 54 ? 4.98 -13.258 -12.742 1 90.88 54 SER B O 1
ATOM 976 N N . VAL B 1 55 ? 2.945 -13.086 -13.477 1 90.5 55 VAL B N 1
ATOM 977 C CA . VAL B 1 55 ? 2.729 -11.781 -12.875 1 90.5 55 VAL B CA 1
ATOM 978 C C . VAL B 1 55 ? 2.756 -11.898 -11.352 1 9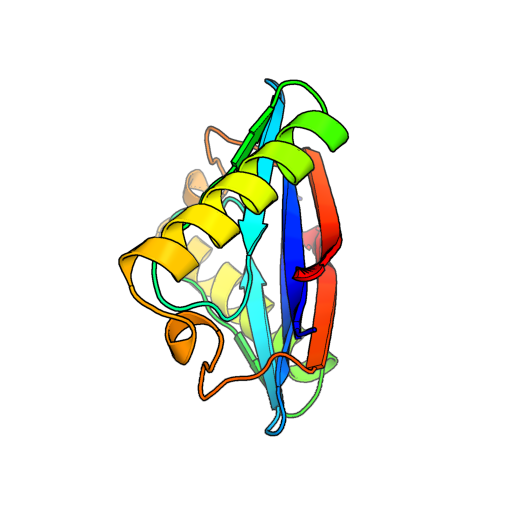0.5 55 VAL B C 1
ATOM 980 O O . VAL B 1 55 ? 2.918 -10.906 -10.648 1 90.5 55 VAL B O 1
ATOM 983 N N . LEU B 1 56 ? 2.529 -13.102 -10.812 1 88.81 56 LEU B N 1
ATOM 984 C CA . LEU B 1 56 ? 2.514 -13.344 -9.375 1 88.81 56 LEU B CA 1
ATOM 985 C C . LEU B 1 56 ? 3.926 -13.578 -8.852 1 88.81 56 LEU B C 1
ATOM 987 O O . LEU B 1 56 ? 4.137 -13.656 -7.637 1 88.81 56 LEU B O 1
ATOM 991 N N . GLU B 1 57 ? 4.766 -13.859 -9.789 1 79.94 57 GLU B N 1
ATOM 992 C CA . GLU B 1 57 ? 6.113 -14.258 -9.406 1 79.94 57 GLU B CA 1
ATOM 993 C C . GLU B 1 57 ? 7.039 -13.055 -9.289 1 79.94 57 GLU B C 1
ATOM 995 O O . GLU B 1 57 ? 8.25 -13.211 -9.133 1 79.94 57 GLU B O 1
ATOM 1000 N N . SER B 1 58 ? 6.594 -12.125 -8.555 1 69.5 58 SER B N 1
ATOM 1001 C CA . SER B 1 58 ? 7.543 -11.023 -8.422 1 69.5 58 SER B CA 1
ATOM 1002 C C . SER B 1 58 ? 8.781 -11.445 -7.641 1 69.5 58 SER B C 1
ATOM 1004 O O . SER B 1 58 ? 8.695 -12.297 -6.75 1 69.5 58 SER B O 1
ATOM 1006 N N . GLU B 1 59 ? 9.953 -11.023 -8.242 1 63.75 59 GLU B N 1
ATOM 1007 C CA . GLU B 1 59 ? 11.211 -11.273 -7.547 1 63.75 59 GLU B CA 1
ATOM 1008 C C . GLU B 1 59 ? 11.148 -10.789 -6.098 1 63.75 59 GLU B C 1
ATOM 1010 O O . GLU B 1 59 ? 11.906 -11.266 -5.25 1 63.75 59 GLU B O 1
ATOM 1015 N N . ASP B 1 60 ? 10.219 -10.016 -5.863 1 73.19 60 ASP B N 1
ATOM 1016 C CA . ASP B 1 60 ? 10.188 -9.383 -4.547 1 73.19 60 ASP B CA 1
ATOM 1017 C C . ASP B 1 60 ? 8.984 -9.859 -3.738 1 73.19 60 ASP B C 1
ATOM 1019 O O . ASP B 1 60 ? 8.055 -9.086 -3.484 1 73.19 60 ASP B O 1
ATOM 1023 N N . PHE B 1 61 ? 9.109 -11.094 -3.352 1 84 61 PHE B N 1
ATOM 1024 C CA . PHE B 1 61 ? 8.07 -11.719 -2.537 1 84 61 PHE B CA 1
ATOM 1025 C C . PHE B 1 61 ? 7.941 -11.008 -1.193 1 84 61 PHE B C 1
ATOM 1027 O O . PHE B 1 61 ? 8.938 -10.797 -0.499 1 84 61 PHE B O 1
ATOM 1034 N N . ILE B 1 62 ? 6.824 -10.586 -0.925 1 94.5 62 ILE B N 1
ATOM 1035 C CA . ILE B 1 62 ? 6.547 -9.922 0.342 1 94.5 62 ILE B CA 1
ATOM 1036 C C . ILE B 1 62 ? 6.199 -10.961 1.407 1 94.5 62 ILE B C 1
ATOM 1038 O O . ILE B 1 62 ? 5.188 -11.656 1.297 1 94.5 62 ILE B O 1
ATOM 1042 N N . LEU B 1 63 ? 7.043 -11.07 2.422 1 94.56 63 LEU B N 1
ATOM 1043 C CA . LEU B 1 63 ? 6.875 -12.055 3.482 1 94.56 63 LEU B CA 1
ATOM 1044 C C . LEU B 1 63 ? 5.766 -11.641 4.441 1 94.56 63 LEU B C 1
ATOM 1046 O O . LEU B 1 63 ? 4.969 -12.469 4.879 1 94.56 63 LEU B O 1
ATOM 1050 N N . GLU B 1 64 ? 5.738 -10.406 4.828 1 96.69 64 GLU B N 1
ATOM 1051 C CA . GLU B 1 64 ? 4.758 -9.805 5.727 1 96.69 64 GLU B CA 1
ATOM 1052 C C . GLU B 1 64 ? 4.492 -8.352 5.355 1 96.69 64 GLU B C 1
ATOM 1054 O O . GLU B 1 64 ? 5.332 -7.699 4.727 1 96.69 64 GLU B O 1
ATOM 1059 N N . ALA B 1 65 ? 3.324 -7.957 5.625 1 97.81 65 ALA B N 1
ATOM 1060 C CA . ALA B 1 65 ? 2.979 -6.547 5.465 1 97.81 65 ALA B CA 1
ATOM 1061 C C . ALA B 1 65 ? 2.225 -6.023 6.684 1 97.81 65 ALA B C 1
ATOM 1063 O O . ALA B 1 65 ? 1.378 -6.723 7.242 1 97.81 65 ALA B O 1
ATOM 1064 N N . PHE B 1 66 ? 2.551 -4.809 7.02 1 97.94 66 PHE B N 1
ATOM 1065 C CA . PHE B 1 66 ? 1.969 -4.172 8.195 1 97.94 66 PHE B CA 1
ATOM 1066 C C . PHE B 1 66 ? 1.483 -2.766 7.863 1 97.94 66 PHE B C 1
ATOM 1068 O O . PHE B 1 66 ? 2.068 -2.086 7.02 1 97.94 66 PHE B O 1
ATOM 1075 N N . VAL B 1 67 ? 0.402 -2.359 8.586 1 98.31 67 VAL B N 1
ATOM 1076 C CA . VAL B 1 67 ? 0.038 -0.946 8.555 1 98.31 67 VAL B CA 1
ATOM 1077 C C . VAL B 1 67 ? 0.523 -0.255 9.828 1 98.31 67 VAL B C 1
ATOM 1079 O O . VAL B 1 67 ? 0.214 -0.696 10.938 1 98.31 67 VAL B O 1
ATOM 1082 N N . ALA B 1 68 ? 1.332 0.667 9.617 1 97.81 68 ALA B N 1
ATOM 1083 C CA . ALA B 1 68 ? 1.808 1.507 10.711 1 97.81 68 ALA B CA 1
ATOM 1084 C C . ALA B 1 68 ? 1.25 2.922 10.602 1 97.81 68 ALA B C 1
ATOM 1086 O O . ALA B 1 68 ? 0.503 3.23 9.672 1 97.81 68 ALA B O 1
ATOM 1087 N N . GLU B 1 69 ? 1.469 3.701 11.625 1 95.5 69 GLU B N 1
ATOM 1088 C CA . GLU B 1 69 ? 1.066 5.105 11.602 1 95.5 69 GLU B CA 1
ATOM 1089 C C . GLU B 1 69 ? 2.127 5.992 12.242 1 95.5 69 GLU B C 1
ATOM 1091 O O . GLU B 1 69 ? 2.787 5.586 13.203 1 95.5 69 GLU B O 1
ATOM 1096 N N . THR B 1 70 ? 2.309 7.066 11.664 1 92.62 70 THR B N 1
ATOM 1097 C CA . THR B 1 70 ? 3.18 8.047 12.305 1 92.62 70 THR B CA 1
ATOM 1098 C C . THR B 1 70 ? 2.471 9.391 12.453 1 92.62 70 THR B C 1
ATOM 1100 O O . THR B 1 70 ? 1.559 9.703 11.68 1 92.62 70 THR B O 1
ATOM 1103 N N . SER B 1 71 ? 2.906 10.055 13.562 1 89.44 71 SER 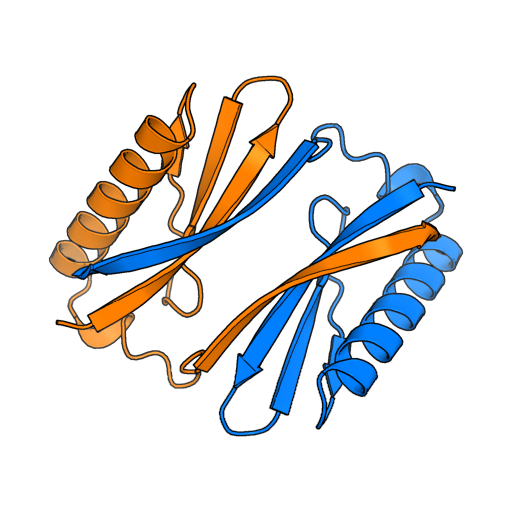B N 1
ATOM 1104 C CA . SER B 1 71 ? 2.404 11.406 13.781 1 89.44 71 SER B CA 1
ATOM 1105 C C . SER B 1 71 ? 3.461 12.453 13.445 1 89.44 71 SER B C 1
ATOM 1107 O O . SER B 1 71 ? 4.621 12.32 13.844 1 89.44 71 SER B O 1
ATOM 1109 N N . LEU B 1 72 ? 3.1 13.312 12.406 1 80.5 72 LEU B N 1
ATOM 1110 C CA . LEU B 1 72 ? 4.02 14.398 12.078 1 80.5 72 LEU B CA 1
ATOM 1111 C C . LEU B 1 72 ? 3.533 15.719 12.656 1 80.5 72 LEU B C 1
ATOM 1113 O O . LEU B 1 72 ? 2.326 15.969 12.734 1 80.5 72 LEU B O 1
#

Nearest PDB structures (foldseek):
  2ltr-assembly1_A  TM=6.110E-01  e=1.125E-01  Caenorhabditis elegans
  3vyy-assembly2_B  TM=6.200E-01  e=1.671E-01  Homo sapiens
  5ztm-assembly1_B  TM=6.214E-01  e=1.784E-01  Drosophila melanogaster
  1whq-assembly1_A  TM=4.723E-01  e=6.221E-02  Mus musculus
  2lbs-assembly1_B  TM=7.220E-01  e=1.675E+00  Saccharomyces cerevisiae

Organism: NCBI:txid376219